Protein AF-A0A4Y2C9M2-F1 (afdb_monomer)

Sequence (82 aa):
MGRYISNKEGVWRILQFPIHKRHLTVIHLSVHLENVQRVYFTKENAAQHAHAVEETTLTSFLRLCTQDEFARTLLRFEVPKY

pLDDT: mean 77.69, std 13.13, range [51.75, 95.75]

Radius of gyration: 18.39 Å; Cα contacts (8 Å, |Δi|>4): 16; chains: 1; bounding box: 47×21×44 Å

Solvent-accessible surface area (backbone atoms only — not comparable to full-atom values): 5700 Å² total; per-residue (Å²): 137,86,81,91,69,54,71,70,58,51,51,37,73,74,67,64,62,83,87,61,102,60,84,66,90,71,72,81,75,87,83,73,60,90,82,75,78,77,81,86,79,47,93,84,47,40,65,56,54,72,71,61,67,73,85,41,76,65,56,51,48,55,51,44,39,74,77,31,75,69,54,63,77,50,54,86,86,50,55,87,80,113

Organism: Araneus ventricosus (NCBI:txid182803)

Secondary structure (DSSP, 8-state):
-PPP--HHHHHHHHH-----S---SS-------TTTS-----TTTHHHHHH-----HHHHHHHHHHH-TGGGGS-TTTGGG-

Foldseek 3Di:
DDDDDDPVVVCCVVVVDPPDPDPPPDDDPCPDDPPPDDDDDDPVCNVVCVVPPDDDLVNVLVVCVVVDVVSVVDDSVCVVVD

Structure (mmCIF, N/CA/C/O backbone):
data_AF-A0A4Y2C9M2-F1
#
_entry.id   AF-A0A4Y2C9M2-F1
#
loop_
_atom_site.group_PDB
_atom_site.id
_atom_site.type_symbol
_atom_site.label_atom_id
_atom_site.label_alt_id
_atom_site.label_comp_id
_atom_site.label_asym_id
_atom_site.label_entity_id
_atom_site.label_seq_id
_atom_site.pdbx_PDB_ins_code
_atom_site.Cartn_x
_atom_site.Cartn_y
_atom_site.Cartn_z
_atom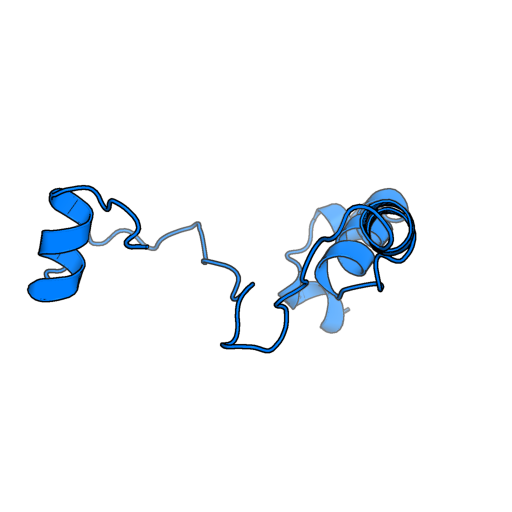_site.occupancy
_atom_site.B_iso_or_equiv
_atom_site.auth_seq_id
_atom_site.auth_comp_id
_atom_site.auth_asym_id
_atom_site.auth_atom_id
_atom_site.pdbx_PDB_model_num
ATOM 1 N N . MET A 1 1 ? -2.547 -0.602 -28.170 1.00 52.78 1 MET A N 1
ATOM 2 C CA . MET A 1 1 ? -2.701 -1.856 -27.396 1.00 52.78 1 MET A CA 1
ATOM 3 C C . MET A 1 1 ? -3.897 -1.734 -26.471 1.00 52.78 1 MET A C 1
ATOM 5 O O . MET A 1 1 ? -3.844 -0.954 -25.529 1.00 52.78 1 MET A O 1
ATOM 9 N N . GLY A 1 2 ? -4.992 -2.430 -26.783 1.00 73.25 2 GLY A N 1
ATOM 10 C CA . GLY A 1 2 ? -6.183 -2.468 -25.930 1.00 73.25 2 GLY A CA 1
ATOM 11 C C . GLY A 1 2 ? -6.016 -3.481 -24.797 1.00 73.25 2 GLY A C 1
ATOM 12 O O . GLY A 1 2 ? -5.408 -4.530 -24.997 1.00 73.25 2 GLY A O 1
ATOM 13 N N . ARG A 1 3 ? -6.536 -3.169 -23.605 1.00 75.44 3 ARG A N 1
ATOM 14 C CA . ARG A 1 3 ? -6.663 -4.138 -22.507 1.00 75.44 3 ARG A CA 1
ATOM 15 C C . ARG A 1 3 ? -7.974 -4.900 -22.688 1.00 75.44 3 ARG A C 1
ATOM 17 O O . ARG A 1 3 ? -9.012 -4.273 -22.880 1.00 75.44 3 ARG A O 1
ATOM 24 N N . TYR A 1 4 ? -7.927 -6.228 -22.621 1.00 82.06 4 TYR A N 1
ATOM 25 C CA . TYR A 1 4 ? -9.142 -7.035 -22.560 1.00 82.06 4 TYR A CA 1
ATOM 26 C C . TYR A 1 4 ? -9.844 -6.785 -21.222 1.00 82.06 4 TYR A C 1
ATOM 28 O O . TYR A 1 4 ? -9.226 -6.913 -20.165 1.00 82.06 4 TYR A O 1
ATOM 36 N N . ILE A 1 5 ? -11.125 -6.429 -21.278 1.00 82.50 5 ILE A N 1
ATOM 37 C CA . ILE A 1 5 ? -12.008 -6.350 -20.114 1.00 82.50 5 ILE A CA 1
ATOM 38 C C . ILE A 1 5 ? -13.086 -7.421 -20.245 1.00 82.50 5 ILE A C 1
ATOM 40 O O . ILE A 1 5 ? -13.515 -7.754 -21.350 1.00 82.50 5 ILE A O 1
ATOM 44 N N . SER A 1 6 ? -13.516 -7.985 -19.117 1.00 84.56 6 SER A N 1
ATOM 45 C CA . SER A 1 6 ? -14.561 -9.011 -19.125 1.00 84.56 6 SER A CA 1
ATOM 46 C C . SER A 1 6 ? -15.889 -8.443 -19.641 1.00 84.56 6 SER A C 1
ATOM 48 O O . SER A 1 6 ? -16.183 -7.264 -19.435 1.00 84.56 6 SER A O 1
ATOM 50 N N . ASN A 1 7 ? -16.731 -9.289 -20.248 1.00 80.69 7 ASN A N 1
ATOM 51 C CA . ASN A 1 7 ? -18.054 -8.878 -20.739 1.00 80.69 7 ASN A CA 1
ATOM 52 C C . ASN A 1 7 ? -18.881 -8.175 -19.639 1.00 80.69 7 ASN A C 1
ATOM 54 O O . ASN A 1 7 ? -19.488 -7.134 -19.867 1.00 80.69 7 ASN A O 1
ATOM 58 N N . LYS A 1 8 ? -18.816 -8.684 -18.402 1.00 78.81 8 LYS A N 1
ATOM 59 C CA . LYS A 1 8 ? -19.507 -8.089 -17.247 1.00 78.81 8 LYS A CA 1
ATOM 60 C C . LYS A 1 8 ? -19.022 -6.669 -16.935 1.00 78.81 8 LYS A C 1
ATOM 62 O O . LYS A 1 8 ? -19.840 -5.792 -16.679 1.00 78.81 8 LYS A O 1
ATOM 67 N N . GLU A 1 9 ? -17.712 -6.435 -16.974 1.00 78.94 9 GLU A N 1
ATOM 68 C CA . GLU A 1 9 ? -17.141 -5.107 -16.727 1.00 78.94 9 GLU A CA 1
ATOM 69 C C . GLU A 1 9 ? -17.428 -4.132 -17.878 1.00 78.94 9 GLU A C 1
ATOM 71 O O . GLU A 1 9 ? -17.737 -2.968 -17.630 1.00 78.94 9 GLU A O 1
ATOM 76 N N . GLY A 1 10 ? -17.392 -4.602 -19.129 1.00 87.19 10 GLY A N 1
ATOM 77 C CA . GLY A 1 10 ? -17.748 -3.789 -20.296 1.00 87.19 10 GLY A CA 1
ATOM 78 C C . GLY A 1 10 ? -19.199 -3.310 -20.249 1.00 87.19 10 GLY A C 1
ATOM 79 O O . GLY A 1 10 ? -19.461 -2.113 -20.358 1.00 87.19 10 GLY A O 1
ATOM 80 N N . VAL A 1 11 ? -20.136 -4.228 -19.998 1.00 82.81 11 VAL A N 1
ATOM 81 C CA . VAL A 1 11 ? -21.567 -3.917 -19.861 1.00 82.81 11 VAL A CA 1
ATOM 82 C C . VAL A 1 11 ? -21.817 -2.942 -18.709 1.00 82.81 11 VAL A C 1
ATOM 84 O O . VAL A 1 11 ? -22.599 -2.006 -18.861 1.00 82.81 11 VAL A O 1
ATOM 87 N N . TRP A 1 12 ? -21.119 -3.101 -17.580 1.00 77.50 12 TRP A N 1
ATOM 88 C CA . TRP A 1 12 ? -21.226 -2.167 -16.460 1.00 77.50 12 TRP A CA 1
ATOM 89 C C . TRP A 1 12 ? -20.772 -0.753 -16.818 1.00 77.50 12 TRP A C 1
ATOM 91 O O . TRP A 1 12 ? -21.477 0.208 -16.524 1.00 77.50 12 TRP A O 1
ATOM 101 N N . ARG A 1 13 ? -19.612 -0.617 -17.469 1.00 76.31 13 ARG A N 1
ATOM 102 C CA . ARG A 1 13 ? -19.072 0.693 -17.856 1.00 76.31 13 ARG A CA 1
ATOM 103 C C . ARG A 1 13 ? -19.983 1.423 -18.846 1.00 76.31 13 ARG A C 1
ATOM 105 O O . ARG A 1 13 ? -20.070 2.644 -18.773 1.00 76.31 13 ARG A O 1
ATOM 112 N N . ILE A 1 14 ? -20.651 0.689 -19.7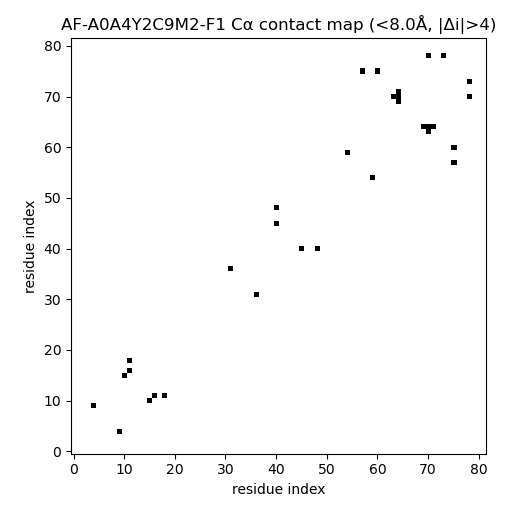42 1.00 83.75 14 ILE A N 1
ATOM 113 C CA . ILE A 1 14 ? -21.556 1.256 -20.756 1.00 83.75 14 ILE A CA 1
ATOM 114 C C . ILE A 1 14 ? -22.917 1.616 -20.156 1.00 83.75 14 ILE A C 1
ATOM 116 O O . ILE A 1 14 ? -23.427 2.702 -20.403 1.00 83.75 14 ILE A O 1
ATOM 120 N N . LEU A 1 15 ? -23.522 0.705 -19.393 1.00 82.50 15 LEU A N 1
ATOM 121 C CA . LEU A 1 15 ? -24.920 0.836 -18.971 1.00 82.50 15 LEU A CA 1
ATOM 122 C C . LEU A 1 15 ? -25.078 1.410 -17.558 1.00 82.50 15 LEU A C 1
ATOM 124 O O . LEU A 1 15 ? -26.183 1.779 -17.176 1.00 82.50 15 LEU A O 1
ATOM 128 N N . GLN A 1 16 ? -23.994 1.463 -16.777 1.00 75.31 16 GLN A N 1
ATOM 129 C CA . GLN A 1 16 ? -23.932 2.007 -15.413 1.00 75.31 16 GLN A CA 1
ATOM 130 C C . GLN A 1 16 ? -25.010 1.472 -14.457 1.00 75.31 16 GLN A C 1
ATOM 132 O O . GLN A 1 16 ? -25.358 2.117 -13.467 1.00 75.31 16 GLN A O 1
ATOM 137 N N . PHE A 1 17 ? -25.531 0.269 -14.712 1.00 72.62 17 PHE A N 1
ATOM 138 C CA . PHE A 1 17 ? -26.534 -0.325 -13.840 1.00 72.62 17 PHE A CA 1
ATOM 139 C C . PHE A 1 17 ? -25.957 -0.584 -12.439 1.00 72.62 17 PHE A C 1
ATOM 141 O O . PHE A 1 17 ? -24.816 -1.048 -12.313 1.00 72.62 17 PHE A O 1
ATOM 148 N N . PRO A 1 18 ? -26.734 -0.331 -11.372 1.00 65.00 18 PRO A N 1
ATOM 149 C CA . PRO A 1 18 ? -26.321 -0.643 -10.013 1.00 65.00 18 PRO A CA 1
ATOM 150 C C . PRO A 1 18 ? -26.261 -2.163 -9.858 1.00 65.00 18 PRO A C 1
ATOM 152 O O . PRO A 1 18 ? -27.286 -2.817 -9.688 1.00 65.00 18 PRO A O 1
ATOM 155 N N . ILE A 1 19 ? -25.061 -2.742 -9.952 1.00 64.00 19 ILE A N 1
ATOM 156 C CA . ILE A 1 19 ? -24.943 -4.203 -10.027 1.00 64.00 19 ILE A CA 1
ATOM 157 C C . ILE A 1 19 ? -25.344 -4.829 -8.692 1.00 64.00 19 ILE A C 1
ATOM 159 O O . ILE A 1 19 ? -26.054 -5.825 -8.690 1.00 64.00 19 ILE A O 1
ATOM 163 N N . HIS A 1 20 ? -25.012 -4.212 -7.554 1.00 60.00 20 HIS A N 1
ATOM 164 C CA . HIS A 1 20 ? -25.447 -4.665 -6.233 1.00 60.00 20 HIS A CA 1
ATOM 165 C C . HIS A 1 20 ? -25.467 -3.478 -5.257 1.00 60.00 20 HIS A C 1
ATOM 167 O O . HIS A 1 20 ? -24.553 -2.656 -5.290 1.00 60.00 20 HIS A O 1
ATOM 173 N N . LYS A 1 21 ? -26.429 -3.413 -4.322 1.00 51.75 21 LYS A N 1
ATOM 174 C CA . LYS A 1 21 ? -26.356 -2.539 -3.127 1.00 51.75 21 LYS A CA 1
ATOM 175 C C . LYS A 1 21 ? -25.311 -3.067 -2.130 1.00 51.75 21 LYS A C 1
ATOM 177 O O . LYS A 1 21 ? -25.615 -3.352 -0.977 1.00 51.75 21 LYS A O 1
ATOM 182 N N . ARG A 1 22 ? -24.084 -3.286 -2.593 1.00 55.69 22 ARG A N 1
ATOM 183 C CA . ARG A 1 22 ? -22.942 -3.605 -1.744 1.00 55.69 22 ARG A CA 1
ATOM 184 C C . ARG A 1 22 ? -22.108 -2.344 -1.644 1.00 55.69 22 ARG A C 1
ATOM 186 O O . ARG A 1 22 ? -21.585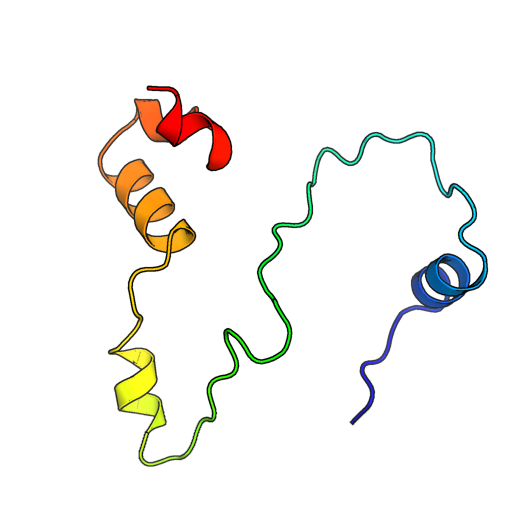 -1.875 -2.651 1.00 55.69 22 ARG A O 1
ATOM 193 N N . HIS A 1 23 ? -21.976 -1.811 -0.434 1.00 57.41 23 HIS A N 1
ATOM 194 C CA . HIS A 1 23 ? -20.855 -0.934 -0.140 1.00 57.41 23 HIS A CA 1
ATOM 195 C C . HIS A 1 23 ? -19.590 -1.744 -0.416 1.00 57.41 23 HIS A C 1
ATOM 197 O O . HIS A 1 23 ? -19.354 -2.768 0.224 1.00 57.41 23 HIS A O 1
ATOM 203 N N . LEU A 1 24 ? -18.830 -1.350 -1.437 1.00 52.31 24 LEU A N 1
ATOM 204 C CA . LEU A 1 24 ? -17.531 -1.947 -1.699 1.00 52.31 24 LEU A CA 1
ATOM 205 C C . LEU A 1 24 ? -16.655 -1.644 -0.478 1.00 52.31 24 LEU A C 1
ATOM 207 O O . LEU A 1 24 ? -16.207 -0.517 -0.305 1.00 52.31 24 LEU A O 1
ATOM 211 N N . THR A 1 25 ? -16.405 -2.645 0.369 1.00 57.91 25 THR A N 1
ATOM 212 C CA . THR A 1 25 ? -15.385 -2.564 1.434 1.00 57.91 25 THR A CA 1
ATOM 213 C C . THR A 1 25 ? -13.992 -2.317 0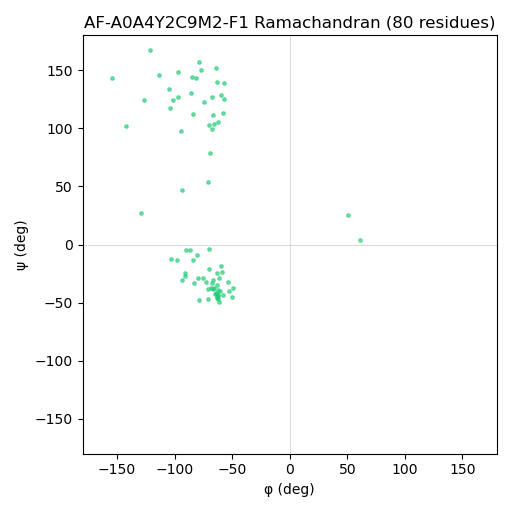.841 1.00 57.91 25 THR A C 1
ATOM 215 O O . THR A 1 25 ? -13.080 -1.866 1.524 1.00 57.91 25 THR A O 1
ATOM 218 N N . VAL A 1 26 ? -13.833 -2.588 -0.456 1.00 56.53 26 VAL A N 1
ATOM 219 C CA . VAL A 1 26 ? -12.627 -2.310 -1.224 1.00 56.53 26 VAL A CA 1
ATOM 220 C C . VAL A 1 26 ? -12.785 -0.960 -1.919 1.00 56.53 26 VAL A C 1
ATOM 222 O O . VAL A 1 26 ? -13.388 -0.857 -2.988 1.00 56.53 26 VAL A O 1
ATOM 225 N N . ILE A 1 27 ? -12.230 0.085 -1.308 1.00 62.91 27 ILE A N 1
ATOM 226 C CA . ILE A 1 27 ? -12.021 1.367 -1.981 1.00 62.91 27 ILE A CA 1
ATOM 227 C C . ILE A 1 27 ? -10.845 1.179 -2.937 1.00 62.91 27 ILE A C 1
ATOM 229 O O . ILE A 1 27 ? -9.747 0.806 -2.523 1.00 62.91 27 ILE A O 1
ATOM 233 N N . HIS A 1 28 ? -11.068 1.434 -4.225 1.00 62.84 28 HIS A N 1
ATOM 234 C CA . HIS A 1 28 ? -9.989 1.439 -5.201 1.00 62.84 28 HIS A CA 1
ATOM 235 C C . HIS A 1 28 ? -9.059 2.613 -4.881 1.00 62.84 28 HIS A C 1
ATOM 237 O O . HIS A 1 28 ? -9.447 3.773 -5.020 1.00 62.84 28 HIS A O 1
ATOM 243 N N . LEU A 1 29 ? -7.839 2.327 -4.423 1.00 59.53 29 LEU A N 1
ATOM 244 C CA . LEU A 1 29 ? -6.829 3.364 -4.241 1.00 59.53 29 LEU A CA 1
ATOM 245 C C . LEU A 1 29 ? -6.574 4.018 -5.608 1.00 59.53 29 LEU A C 1
ATOM 247 O O . LEU A 1 29 ? -6.339 3.326 -6.601 1.00 59.53 29 LEU A O 1
ATOM 251 N N . SER A 1 30 ? -6.635 5.345 -5.680 1.00 57.44 30 SER A N 1
ATOM 252 C CA . SER A 1 30 ? -6.267 6.105 -6.878 1.00 57.44 30 SER A CA 1
ATOM 253 C C . SER A 1 30 ? -4.753 6.017 -7.083 1.00 57.44 30 SER A C 1
ATOM 255 O O . SER A 1 30 ? -4.017 6.916 -6.696 1.00 57.44 30 SER A O 1
ATOM 257 N N . VAL A 1 31 ? -4.271 4.900 -7.631 1.00 58.12 31 VAL A N 1
ATOM 258 C CA . VAL A 1 31 ? -2.836 4.673 -7.887 1.00 58.12 31 VAL A CA 1
ATOM 259 C C . VAL A 1 31 ? -2.388 5.229 -9.238 1.00 58.12 31 VAL A C 1
ATOM 261 O O . VAL A 1 31 ? -1.214 5.157 -9.575 1.00 58.12 31 VAL A O 1
ATOM 264 N N . HIS A 1 32 ? -3.306 5.745 -10.058 1.00 57.84 32 HIS A N 1
ATOM 265 C CA . HIS A 1 32 ? -2.953 6.222 -11.389 1.00 57.84 32 HIS A CA 1
ATOM 266 C C . HIS A 1 32 ? -3.730 7.480 -11.757 1.00 57.84 32 HIS A C 1
ATOM 268 O O . HIS A 1 32 ? -4.900 7.423 -12.130 1.00 57.84 32 HIS A O 1
ATOM 274 N N . LEU A 1 33 ? -3.050 8.618 -11.652 1.00 61.25 33 LEU A N 1
ATOM 275 C CA . LEU A 1 33 ? -3.394 9.814 -12.408 1.00 61.25 33 LEU A CA 1
ATOM 276 C C . LEU A 1 33 ? -2.732 9.707 -13.786 1.00 61.25 33 LEU A C 1
ATOM 278 O O . LEU A 1 33 ? -1.631 9.161 -13.917 1.00 61.25 33 LEU A O 1
ATOM 282 N N . GLU A 1 34 ? -3.412 10.197 -14.819 1.00 56.81 34 GLU A N 1
ATOM 283 C CA . GLU A 1 34 ? -2.918 10.135 -16.193 1.00 56.81 34 GLU A CA 1
ATOM 284 C C . GLU A 1 34 ? -1.546 10.826 -16.300 1.00 56.81 34 GLU A C 1
ATOM 286 O O . GLU A 1 34 ? -1.381 11.964 -15.875 1.00 56.81 34 GLU A O 1
ATOM 291 N N . ASN A 1 35 ? -0.543 10.108 -16.817 1.00 59.06 35 ASN A N 1
ATOM 292 C CA . ASN A 1 35 ? 0.852 10.550 -16.978 1.00 59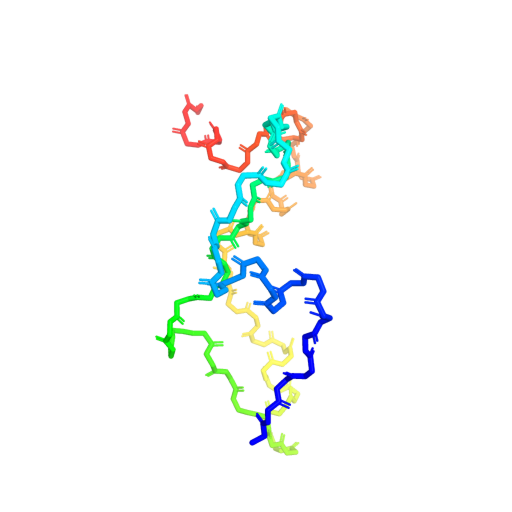.06 35 ASN A CA 1
ATOM 293 C C . ASN A 1 35 ? 1.640 10.940 -15.709 1.00 59.06 35 ASN A C 1
ATOM 295 O O . ASN A 1 35 ? 2.803 11.306 -15.838 1.00 59.06 35 ASN A O 1
ATOM 299 N N . VAL A 1 36 ? 1.094 10.802 -14.498 1.00 61.47 36 VAL A N 1
ATOM 300 C CA . VAL A 1 36 ? 1.813 11.201 -13.267 1.00 61.47 36 VAL A CA 1
ATOM 301 C C . VAL A 1 36 ? 2.842 10.156 -12.812 1.00 61.47 36 VAL A C 1
ATOM 303 O O . VAL A 1 36 ? 3.854 10.506 -12.221 1.00 61.47 36 VAL A O 1
ATOM 306 N N . GLN A 1 37 ? 2.616 8.870 -13.104 1.00 64.19 37 GLN A N 1
ATOM 307 C CA . GLN A 1 37 ? 3.449 7.756 -12.613 1.00 64.19 37 GLN A CA 1
ATOM 308 C C . GLN A 1 37 ? 3.911 6.796 -13.724 1.00 64.19 37 GLN A C 1
ATOM 310 O O . GLN A 1 37 ? 4.121 5.603 -13.500 1.00 64.19 37 GLN A O 1
ATOM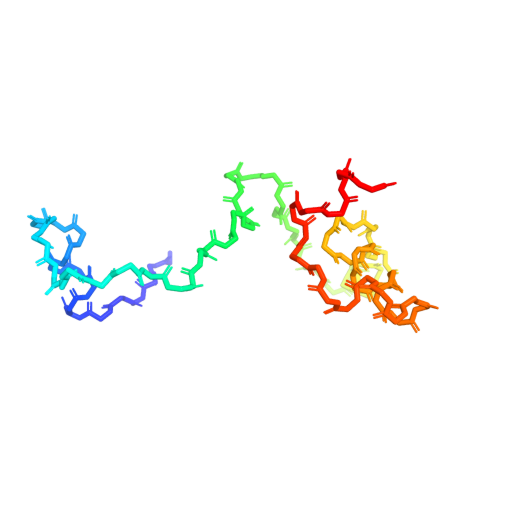 315 N N . ARG A 1 38 ? 4.036 7.285 -14.964 1.00 70.12 38 ARG A N 1
ATOM 316 C CA . ARG A 1 38 ? 4.484 6.457 -16.093 1.00 70.12 38 ARG A CA 1
ATOM 317 C C . ARG A 1 38 ? 6.015 6.404 -16.134 1.00 70.12 38 ARG A C 1
ATOM 319 O O . ARG A 1 38 ? 6.654 7.399 -16.450 1.00 70.12 38 ARG A O 1
ATOM 326 N N . VAL A 1 39 ? 6.582 5.227 -15.872 1.00 71.62 39 VAL A N 1
ATOM 327 C CA . VAL A 1 39 ? 8.024 4.950 -15.990 1.00 71.62 39 VAL A CA 1
ATOM 328 C C . VAL A 1 39 ? 8.276 4.116 -17.247 1.00 71.62 39 VAL A C 1
ATOM 330 O O . VAL A 1 39 ? 7.560 3.146 -17.501 1.00 71.62 39 VAL A O 1
ATOM 333 N N . TYR A 1 40 ? 9.278 4.495 -18.043 1.00 81.81 40 TYR A N 1
ATOM 334 C CA . TYR A 1 40 ? 9.695 3.754 -19.235 1.00 81.81 40 TYR A CA 1
ATOM 335 C C . TYR A 1 40 ? 10.948 2.937 -18.932 1.00 81.81 40 TYR A C 1
ATOM 337 O O . TYR A 1 40 ? 11.968 3.492 -18.530 1.00 81.81 40 TYR A O 1
ATOM 345 N N . PHE A 1 41 ? 10.875 1.630 -19.168 1.00 82.06 41 PHE A N 1
ATOM 346 C CA . PHE A 1 41 ? 11.991 0.717 -18.945 1.00 82.06 41 PHE A CA 1
ATOM 347 C C . PHE A 1 41 ? 12.755 0.455 -20.248 1.00 82.06 41 PHE A C 1
ATOM 349 O O . PHE A 1 41 ? 12.174 0.032 -21.248 1.00 82.06 41 PHE A O 1
ATOM 356 N N . THR A 1 42 ? 14.065 0.663 -20.206 1.00 88.81 42 THR A N 1
ATOM 357 C CA . THR A 1 42 ? 15.062 0.238 -21.192 1.00 88.81 42 THR A CA 1
ATOM 358 C C . THR A 1 42 ? 16.090 -0.664 -20.503 1.00 88.81 42 THR A C 1
ATOM 360 O O . THR A 1 42 ? 16.129 -0.753 -19.273 1.00 88.81 42 THR A O 1
ATOM 363 N N . LYS A 1 43 ? 16.934 -1.366 -21.271 1.00 89.19 43 LYS A N 1
ATOM 364 C CA . LYS A 1 43 ? 17.953 -2.258 -20.684 1.00 89.19 43 LYS A CA 1
ATOM 365 C C . LYS A 1 43 ? 18.954 -1.496 -19.813 1.00 89.19 43 LYS A C 1
ATOM 367 O O . LYS A 1 43 ? 19.476 -2.053 -18.855 1.00 89.19 43 LYS A O 1
ATOM 372 N N . GLU A 1 44 ? 19.187 -0.232 -20.134 1.00 89.75 44 GLU A N 1
ATOM 373 C CA . GLU A 1 44 ? 20.172 0.634 -19.497 1.00 89.75 44 GLU A CA 1
ATOM 374 C C . GLU A 1 44 ? 19.628 1.264 -18.208 1.00 89.75 44 GLU A C 1
ATOM 376 O O . GLU A 1 44 ? 20.383 1.457 -17.259 1.00 89.75 44 GLU A O 1
ATOM 381 N N . ASN A 1 45 ? 18.321 1.553 -18.141 1.00 83.62 45 ASN A N 1
ATOM 382 C CA . ASN A 1 45 ? 17.715 2.262 -17.009 1.00 83.62 45 ASN A CA 1
ATOM 383 C C . ASN A 1 45 ? 16.936 1.352 -16.037 1.00 83.62 45 ASN A C 1
ATOM 385 O O . ASN A 1 45 ? 16.607 1.785 -14.934 1.00 83.62 45 ASN A O 1
ATOM 389 N N . ALA A 1 46 ? 16.649 0.095 -16.405 1.00 83.06 46 ALA A N 1
ATOM 390 C CA . ALA A 1 46 ? 15.791 -0.779 -15.604 1.00 83.06 46 ALA A CA 1
ATOM 391 C C . ALA A 1 46 ? 16.375 -1.086 -14.220 1.00 83.06 46 ALA A C 1
ATOM 393 O O . ALA A 1 46 ? 15.651 -1.022 -13.228 1.00 83.06 46 ALA A O 1
ATOM 394 N N . ALA A 1 47 ? 17.681 -1.364 -14.142 1.00 83.50 47 ALA A N 1
ATOM 395 C CA . ALA A 1 47 ? 18.360 -1.588 -12.867 1.00 83.50 47 ALA A CA 1
ATOM 396 C C . ALA A 1 47 ? 18.314 -0.326 -11.993 1.00 83.50 47 ALA A C 1
ATOM 398 O O . ALA A 1 47 ? 17.960 -0.388 -10.819 1.00 83.50 47 ALA A O 1
ATOM 399 N N . GLN A 1 48 ? 18.586 0.838 -12.584 1.00 81.00 48 GLN A N 1
ATOM 400 C CA . GLN A 1 48 ? 18.541 2.109 -11.869 1.00 81.00 48 GLN A CA 1
ATOM 401 C C . GLN A 1 48 ? 17.131 2.415 -11.344 1.00 81.00 48 GLN A C 1
ATOM 403 O O . GLN A 1 48 ? 16.995 2.766 -10.179 1.00 81.00 48 GLN A O 1
ATOM 408 N N . HIS A 1 49 ? 16.078 2.211 -12.142 1.00 77.62 49 HIS A N 1
ATOM 409 C CA . HIS A 1 49 ? 14.690 2.398 -11.700 1.00 77.62 49 HIS A CA 1
ATOM 410 C C . HIS A 1 49 ? 14.243 1.383 -10.643 1.00 77.62 49 HIS A C 1
ATOM 412 O O . HIS A 1 49 ? 13.456 1.734 -9.769 1.00 77.62 49 HIS A O 1
ATOM 418 N N . ALA A 1 50 ? 14.745 0.146 -10.688 1.00 73.94 50 ALA A N 1
ATOM 419 C CA . ALA A 1 50 ? 14.464 -0.850 -9.656 1.00 73.94 50 ALA A CA 1
ATOM 420 C C . ALA A 1 50 ? 15.074 -0.469 -8.296 1.00 73.94 50 ALA A C 1
ATOM 422 O O . ALA A 1 50 ? 14.510 -0.801 -7.256 1.00 73.94 50 ALA A O 1
ATOM 423 N N . HIS A 1 51 ? 16.206 0.241 -8.300 1.00 73.62 51 HIS A N 1
ATOM 424 C CA . HIS A 1 51 ? 16.873 0.712 -7.085 1.00 73.62 51 HIS A CA 1
ATOM 425 C C . HIS A 1 51 ? 16.423 2.112 -6.639 1.00 73.62 51 HIS A C 1
ATOM 427 O O . HIS A 1 51 ? 16.460 2.410 -5.449 1.00 73.62 51 HIS A O 1
ATOM 433 N N . ALA A 1 52 ? 15.970 2.959 -7.565 1.00 67.06 52 ALA A N 1
ATOM 434 C CA . ALA A 1 52 ? 15.533 4.332 -7.316 1.00 67.06 52 ALA A CA 1
ATOM 435 C C . ALA A 1 52 ? 14.016 4.430 -7.089 1.00 67.06 52 ALA A C 1
ATOM 437 O O . ALA A 1 52 ? 13.343 5.273 -7.685 1.00 67.06 52 ALA A O 1
ATOM 438 N N . VAL A 1 53 ? 13.452 3.551 -6.255 1.00 67.88 53 VAL A N 1
ATOM 439 C CA . VAL A 1 53 ? 12.041 3.672 -5.870 1.00 67.88 53 VAL A CA 1
ATOM 440 C C . VAL A 1 53 ? 11.910 4.890 -4.961 1.00 67.88 53 VAL A C 1
ATOM 442 O O . VAL A 1 53 ? 12.279 4.838 -3.789 1.00 67.88 53 VAL A O 1
ATOM 445 N N . GLU A 1 54 ? 11.406 5.997 -5.506 1.00 70.06 54 GLU A N 1
ATOM 446 C CA . GLU A 1 54 ? 11.026 7.152 -4.697 1.00 70.06 54 GLU A CA 1
ATOM 447 C C . GLU A 1 54 ? 9.994 6.732 -3.649 1.00 70.06 54 GLU A C 1
ATOM 449 O O . GLU A 1 54 ? 9.068 5.957 -3.919 1.00 70.06 54 GLU A O 1
ATOM 454 N N . GLU A 1 55 ? 10.153 7.249 -2.433 1.00 75.31 55 GLU A N 1
ATOM 455 C CA . GLU A 1 55 ? 9.205 6.989 -1.363 1.00 75.31 55 GLU A CA 1
ATOM 456 C C . GLU A 1 55 ? 7.850 7.615 -1.697 1.00 75.31 55 GLU A C 1
ATOM 458 O O . GLU A 1 55 ? 7.625 8.818 -1.591 1.00 75.31 55 GLU A O 1
ATOM 463 N N . THR A 1 56 ? 6.914 6.765 -2.097 1.00 81.19 56 THR A N 1
ATOM 464 C CA . THR A 1 56 ? 5.506 7.129 -2.219 1.00 81.19 56 THR A CA 1
ATOM 465 C C . THR A 1 56 ? 4.838 7.131 -0.846 1.00 81.19 56 THR A C 1
ATOM 467 O O . THR A 1 56 ? 5.225 6.383 0.053 1.00 81.19 56 THR A O 1
ATOM 470 N N . THR A 1 57 ? 3.734 7.869 -0.701 1.00 83.31 57 THR A N 1
ATOM 471 C CA . THR A 1 57 ? 2.916 7.850 0.526 1.00 83.31 57 THR A CA 1
ATOM 472 C C . THR A 1 57 ? 2.486 6.434 0.930 1.00 83.31 57 THR A C 1
ATOM 474 O O . THR A 1 57 ? 2.340 6.147 2.114 1.00 83.31 57 THR A O 1
ATOM 477 N N . LEU A 1 58 ? 2.271 5.534 -0.040 1.00 84.62 58 LEU A N 1
ATOM 478 C CA . LEU A 1 58 ? 1.925 4.141 0.241 1.00 84.62 58 LEU A CA 1
ATOM 479 C C . LEU A 1 58 ? 3.120 3.372 0.813 1.00 84.62 58 LEU A C 1
ATOM 481 O O . LEU A 1 58 ? 2.971 2.690 1.819 1.00 84.62 58 LEU A O 1
ATOM 485 N N . THR A 1 59 ? 4.300 3.491 0.208 1.00 86.75 59 THR A N 1
ATOM 486 C CA . THR A 1 59 ? 5.517 2.829 0.706 1.00 86.75 59 THR A CA 1
ATOM 487 C C . THR A 1 59 ? 5.950 3.370 2.067 1.00 86.75 59 THR A C 1
ATOM 489 O O . THR A 1 59 ? 6.335 2.579 2.925 1.00 86.75 59 THR A O 1
ATOM 492 N N . SER A 1 60 ? 5.804 4.675 2.319 1.00 88.44 60 SER A N 1
ATOM 493 C CA . SER A 1 60 ? 6.066 5.256 3.641 1.00 88.44 60 SER A CA 1
ATOM 494 C C . SER A 1 60 ? 5.058 4.758 4.685 1.00 88.44 60 SER A C 1
ATOM 496 O O . SER A 1 60 ? 5.460 4.444 5.800 1.00 88.44 60 SER A O 1
ATOM 498 N N . PHE A 1 61 ? 3.777 4.590 4.323 1.00 90.06 61 PHE A N 1
ATOM 499 C CA . PHE A 1 61 ? 2.778 3.959 5.197 1.00 90.06 61 PHE A CA 1
ATOM 500 C C . PHE A 1 61 ? 3.122 2.497 5.511 1.00 90.06 61 PHE A C 1
ATOM 502 O O . PHE A 1 61 ? 3.100 2.099 6.670 1.00 90.06 61 PHE A O 1
ATOM 509 N N . LEU A 1 62 ? 3.509 1.702 4.507 1.00 90.94 62 LEU A N 1
ATOM 510 C CA . LEU A 1 62 ? 3.915 0.310 4.729 1.00 90.94 62 LEU A CA 1
ATOM 511 C C . LEU A 1 62 ? 5.149 0.213 5.632 1.00 90.94 62 LEU A C 1
ATOM 513 O O . LEU A 1 62 ? 5.191 -0.654 6.501 1.00 90.94 62 LEU A O 1
ATOM 517 N N . ARG A 1 63 ? 6.127 1.114 5.470 1.00 92.94 63 ARG A N 1
ATOM 518 C CA . ARG A 1 63 ? 7.281 1.199 6.375 1.00 92.94 63 ARG A CA 1
ATOM 519 C C . ARG A 1 63 ? 6.860 1.585 7.792 1.00 92.94 63 AR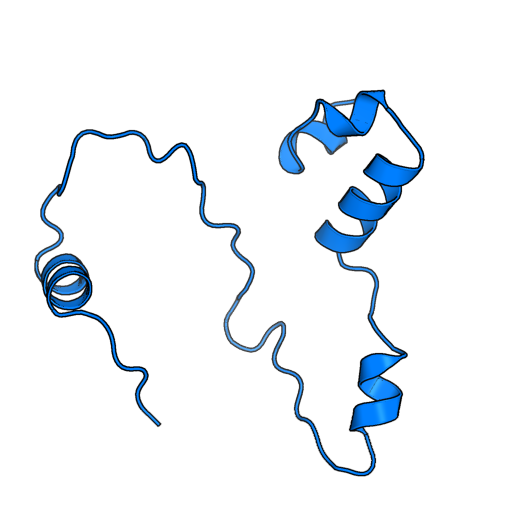G A C 1
ATOM 521 O O . ARG A 1 63 ? 7.350 0.990 8.741 1.00 92.94 63 ARG A O 1
ATOM 528 N N . LEU A 1 64 ? 5.938 2.531 7.952 1.00 93.88 64 LEU A N 1
ATOM 529 C CA . LEU A 1 64 ? 5.409 2.883 9.269 1.00 93.88 64 LEU A CA 1
ATOM 530 C C . LEU A 1 64 ? 4.778 1.657 9.950 1.00 93.88 64 LEU A C 1
ATOM 532 O O . LEU A 1 64 ? 5.078 1.380 11.104 1.00 93.88 64 LEU A O 1
ATOM 536 N N . CYS A 1 65 ? 4.009 0.850 9.216 1.00 94.69 65 CYS A N 1
ATOM 537 C CA . CYS A 1 65 ? 3.445 -0.394 9.742 1.00 94.69 65 CYS A CA 1
ATOM 538 C C . CYS A 1 65 ? 4.505 -1.437 10.140 1.00 94.69 65 CYS A C 1
ATOM 540 O O . CYS A 1 65 ? 4.215 -2.304 10.963 1.00 94.69 65 CYS A O 1
ATOM 542 N N . THR A 1 66 ? 5.723 -1.429 9.582 1.00 95.25 66 THR A N 1
ATOM 543 C CA . THR A 1 66 ? 6.771 -2.353 10.057 1.00 95.25 66 THR A CA 1
ATOM 544 C C . THR A 1 66 ? 7.366 -1.907 11.388 1.00 95.25 66 THR A C 1
ATOM 546 O O . THR A 1 66 ? 7.773 -2.762 12.170 1.00 95.25 66 THR A O 1
ATOM 549 N N . GLN A 1 67 ? 7.368 -0.601 11.656 1.00 95.75 67 GLN A N 1
ATOM 550 C CA . GLN A 1 67 ? 7.991 0.018 12.827 1.00 95.75 67 GLN A CA 1
ATOM 551 C C . GLN A 1 67 ? 7.021 0.220 13.998 1.00 95.75 67 GLN A C 1
ATOM 553 O O . GLN A 1 67 ? 7.451 0.167 15.146 1.00 95.75 67 GLN A O 1
ATOM 558 N N . ASP A 1 68 ? 5.735 0.427 13.714 1.00 95.31 68 ASP A N 1
ATOM 559 C CA . ASP A 1 68 ? 4.704 0.751 14.697 1.00 95.31 68 ASP A CA 1
ATOM 560 C C . ASP A 1 68 ? 3.512 -0.217 14.591 1.00 95.31 68 ASP A C 1
ATOM 562 O O . ASP A 1 68 ? 2.900 -0.393 13.533 1.00 95.31 68 ASP A O 1
ATOM 566 N N . GLU A 1 69 ? 3.184 -0.861 15.711 1.00 95.56 69 GLU A N 1
ATOM 567 C CA . GLU A 1 69 ? 2.063 -1.791 15.825 1.00 95.56 69 GLU A CA 1
ATOM 568 C C . GLU A 1 69 ? 0.707 -1.070 15.819 1.00 95.56 69 GLU A C 1
ATOM 570 O O . GLU A 1 69 ? -0.251 -1.588 15.242 1.00 95.56 69 GLU A O 1
ATOM 575 N N . PHE A 1 70 ? 0.628 0.152 16.357 1.00 95.12 70 PHE A N 1
ATOM 576 C CA . PHE A 1 70 ? -0.583 0.971 16.307 1.00 95.12 70 PHE A CA 1
ATOM 577 C C . PHE A 1 70 ? -0.926 1.348 14.865 1.00 95.12 70 PHE A C 1
ATOM 579 O O . PHE A 1 70 ? -2.073 1.193 14.439 1.00 95.12 70 PHE A O 1
ATOM 586 N N . ALA A 1 71 ? 0.076 1.724 14.067 1.00 93.44 71 ALA A N 1
ATOM 587 C CA . ALA A 1 71 ? -0.108 2.060 12.657 1.00 93.44 71 ALA A CA 1
ATOM 588 C C . ALA A 1 71 ? -0.702 0.911 11.818 1.00 93.44 71 ALA A C 1
ATOM 590 O O . ALA A 1 71 ? -1.339 1.171 10.799 1.00 93.44 71 ALA A O 1
ATOM 591 N N . ARG A 1 72 ? -0.550 -0.358 12.235 1.00 94.31 72 ARG A N 1
ATOM 592 C CA . ARG A 1 72 ? -1.174 -1.522 11.565 1.00 94.31 72 ARG A CA 1
ATOM 593 C C . ARG A 1 72 ? -2.690 -1.574 11.737 1.00 94.31 72 ARG A C 1
ATOM 595 O O . ARG A 1 72 ? -3.363 -2.242 10.957 1.00 94.31 72 ARG A O 1
ATOM 602 N N . THR A 1 73 ? -3.218 -0.904 12.758 1.00 95.44 73 THR A N 1
ATOM 603 C CA . THR A 1 73 ? -4.660 -0.853 13.038 1.00 95.44 73 THR A CA 1
ATOM 604 C C . THR A 1 73 ? -5.384 0.222 12.228 1.00 95.44 73 THR A C 1
ATOM 606 O O . THR A 1 73 ? -6.609 0.195 12.143 1.00 95.44 73 THR A O 1
ATOM 609 N N . LEU A 1 74 ? -4.635 1.140 11.609 1.00 92.19 74 LEU A N 1
ATOM 610 C CA . LEU A 1 74 ? -5.168 2.291 10.893 1.00 92.19 74 LEU A CA 1
ATOM 611 C C . LEU A 1 74 ? -5.259 2.037 9.389 1.00 92.19 74 LEU A C 1
ATOM 613 O O . LEU A 1 74 ? -4.409 1.383 8.782 1.00 92.19 74 LEU A O 1
ATOM 617 N N . LEU 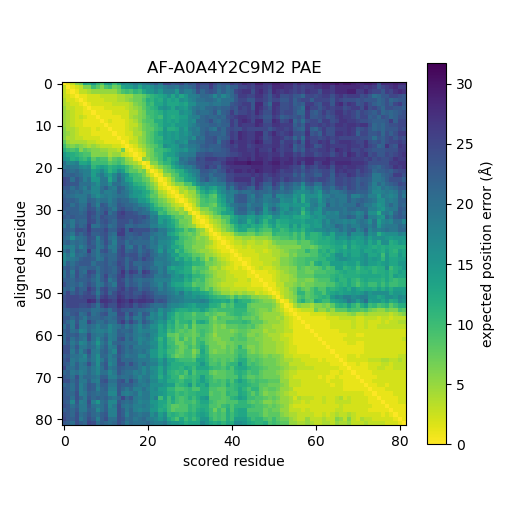A 1 75 ? -6.251 2.650 8.745 1.00 90.25 75 LEU A N 1
ATOM 618 C CA . LEU A 1 75 ? -6.244 2.822 7.297 1.00 90.25 75 LEU A CA 1
ATOM 619 C C . LEU A 1 75 ? -5.288 3.963 6.923 1.00 90.25 75 LEU A C 1
ATOM 621 O O . LEU A 1 75 ? -5.148 4.946 7.647 1.00 90.25 75 LEU A O 1
ATOM 625 N N . ARG A 1 76 ? -4.673 3.900 5.734 1.00 86.88 76 ARG A N 1
ATOM 626 C CA . ARG A 1 76 ? -3.703 4.916 5.263 1.00 86.88 76 ARG A CA 1
ATOM 627 C C . ARG A 1 76 ? -4.199 6.365 5.410 1.00 86.88 76 ARG A C 1
ATOM 629 O O . ARG A 1 76 ? -3.408 7.257 5.685 1.00 86.88 76 ARG A O 1
ATOM 636 N N . PHE A 1 77 ? -5.491 6.614 5.185 1.00 87.06 77 PHE A N 1
ATOM 637 C CA . PHE A 1 77 ? -6.084 7.957 5.271 1.00 87.06 77 PHE A CA 1
ATOM 638 C C . PHE A 1 77 ? -6.411 8.405 6.705 1.00 87.06 77 PHE A C 1
ATOM 640 O O . PHE A 1 77 ? -6.797 9.553 6.915 1.00 87.06 77 PHE A O 1
ATOM 647 N N . GLU A 1 78 ? -6.304 7.509 7.682 1.00 91.25 78 GLU A N 1
ATOM 648 C CA . GLU A 1 78 ? -6.512 7.793 9.103 1.00 91.25 78 GLU A CA 1
ATOM 649 C C . GLU A 1 78 ? -5.213 8.195 9.789 1.00 91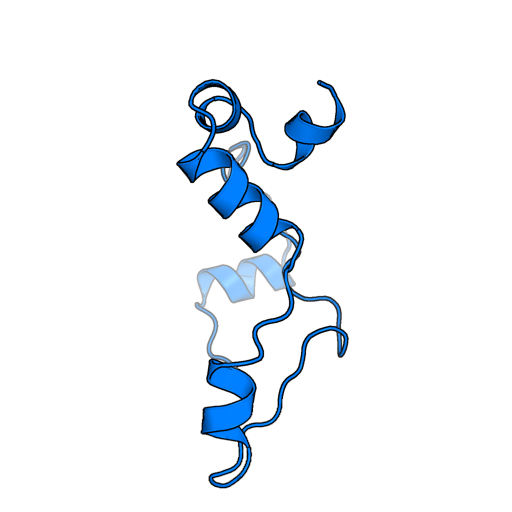.25 78 GLU A C 1
ATOM 651 O O . GLU A 1 78 ? -5.267 8.942 10.755 1.00 91.25 78 GLU A O 1
ATOM 656 N N . VAL A 1 79 ? -4.063 7.787 9.246 1.00 90.00 79 VAL A N 1
ATOM 657 C CA . VAL A 1 79 ? -2.731 8.120 9.776 1.00 90.00 79 VAL A CA 1
ATOM 658 C C . VAL A 1 79 ? -2.540 9.617 10.041 1.00 90.00 79 VAL A C 1
ATOM 660 O O . VAL A 1 79 ? -2.092 9.938 11.130 1.00 90.00 79 VAL A O 1
ATOM 663 N N . PRO A 1 80 ? -2.925 10.559 9.153 1.00 88.88 80 PRO A N 1
ATOM 664 C CA . PRO A 1 80 ? -2.737 11.990 9.420 1.00 88.88 80 PRO A CA 1
ATOM 665 C C . PRO A 1 80 ? -3.635 12.567 10.527 1.00 88.88 80 PRO A C 1
ATOM 667 O O . PRO A 1 80 ? -3.564 13.763 10.794 1.00 88.88 80 PRO A O 1
ATOM 670 N N . LYS A 1 81 ? -4.551 11.772 11.095 1.00 91.56 81 LYS A N 1
ATOM 671 C CA . LYS A 1 81 ? -5.463 12.199 12.167 1.00 91.56 81 LYS A CA 1
ATOM 672 C C . LYS A 1 81 ? -4.883 11.968 13.569 1.00 91.56 81 LYS A C 1
ATOM 674 O O . LYS A 1 81 ? -5.540 12.355 14.534 1.00 91.56 81 LYS A O 1
ATOM 679 N N . TYR A 1 82 ? -3.714 11.337 13.665 1.00 86.00 82 TYR A N 1
ATOM 680 C CA . TYR A 1 82 ? -2.985 11.014 14.893 1.00 86.00 82 TYR A CA 1
ATOM 681 C C . TYR A 1 82 ? -1.593 11.645 14.837 1.00 86.00 82 TYR A C 1
ATOM 683 O O . TYR A 1 82 ? -1.105 12.042 15.916 1.00 86.00 82 TYR A O 1
#

Mean predicted aligned error: 14.16 Å

=== Feature glossary ===
The record interleaves many kinds of information about one protein. Here is each kind framed as the question it answers.

Q: What are the backbone torsion angles?
A: φ (phi) and ψ (psi) are the two rotatable backbone dihedrals per residue: φ is the C(i-1)–N–Cα–C torsion, ψ is the N–Cα–C–N(i+1) torsion, both in degrees on (−180°, 180°]. α-helical residues cluster near (−60°, −45°); β-strand residues near (−120°, +130°). A Ramachandran plot is simply a scatter of (φ, ψ) for every residue.

Q: What is the amino-acid chain?
A: This is the polypeptide sequence — one letter per residue, N-terminus first. Length ranges from a few dozen residues for small domains to over a thousand for large multi-domain proteins.

Q: How mobile is each atom in the crystal?
A: For experimental (PDB) structures, the B-factor (temperature factor) quantifies the positional spread of each atom in the crystal — a combination of thermal vibration and static disorder — in units of Å². High B-factors mark flexible loops or poorly resolved regions; low B-factors mark the rigid, well-ordered core.

Q: Are the domains correctly placed relative to each other?
A: Predicted Aligned Error (PAE) is an AlphaFold confidence matrix: entry (i, j) is the expected error in the position of residue j, in ångströms, when the prediction is superimposed on the true structure at residue i. Low PAE within a block of residues means that block is internally rigid and well-predicted; high PAE between two blocks means their relative placement is uncertain even if each block individually is confident.

Q: How confident is the AlphaFold model at each residue?
A: pLDDT is the predicted lDDT-Cα score: AlphaFold's confidence that the local environment of each residue (all inter-atomic distances within 15 Å) is correctly placed. It is a per-residue number between 0 and 100, with higher meaning more reliable.

Q: What family and function is it annotated with?
A: Functional annotations link the protein to curated databases. InterPro entries identify conserved domains and families by matching the sequence against member-database signatures (Pfam, PROSITE, CDD, …). Gene Ontology (GO) terms describe molecular function, biological process, and cellular component in a controlled vocabulary. CATH places the structure in a hierarchical fold classification (Class/Architecture/Topology/Homologous-superfamily). The organism is the source species.

Q: How big and how compact is the whole molecule?
A: Three whole-structure scalars: the radius of gyration (RMS distance of Cα from centroid, in Å), the count of Cα–Cα contacts (pairs closer than 8 Å and separated by more than four residues in sequence — i.e. tertiary, not local, contacts), and the bounding-box dimensions. Together they distinguish compact globular folds from extended fibres or disordered chains.

Q: What known structures does this most resemble?
A: The Foldseek neighbor list gives the closest experimentally determined structures in the PDB, ranked by structural alignment. TM-score near 1 means near-identical fold; near 0.3 means only rough topology match. This is how one finds what a novel AlphaFold prediction most resembles in the solved-structure universe.

Q: Which residues are buried vs exposed?
A: SASA measures how much of the protein is reachable by solvent. It is computed by rolling a water-sized probe over the atomic surface and summing the exposed area (Å²). Per-residue SASA distinguishes core (buried, low SASA) from surface (exposed, high SASA) residues; total SASA is a whole-molecule size measure.

Q: Which residues are in helices, strands, or loops?
A: Eight-state secondary structure (DSSP): H is the canonical α-helix, G the tighter 3₁₀-helix, I the wider π-helix; E/B are β-structure, T and S are turns and bends, and '-' is everything else. DSSP derives these from the pattern of main-chain N–H···O=C hydrogen bonds, not from the sequence.

Q: Where is each backbone atom in 3D?
A: Structure coordinates are given as an mmCIF _atom_site loop: one row per atom with element, residue name, chain id, sequence number, and x/y/z position in Å. Only the four main-chain atoms per residue are included here; side chains are omitted to keep the record compact.

Q: What if only a Cα trace is available?
A: Three-state secondary structure (P-SEA) collapses the eight DSSP classes into helix (a), strand (b), and coil (c). P-SEA assigns these from Cα geometry alone — distances and angles — without requiring backbone oxygens, so it works on any Cα trace.

Q: What do the rendered images show?
A: The six renders are orthographic views along the three Cartesian axes in both directions. Representation (cartoon, sticks, or surface) and color scheme (sequence-rainbow or by-chain) vary across proteins so the training set covers all the common visualization conventions.

Q: What does the local fold look like, residue by residue?
A: Foldseek's 3Di representation compresses backbone geometry into a per-residue letter drawn from a learned twenty-state alphabet. It captures the tertiary interaction pattern around each residue — which residues are packed against it in space, regardless of where they are in sequence.

Q: What do the diagnostic plots show?
A: The contact map is a binary N×N matrix image: pixel (i, j) is dark where Cα_i and Cα_j are within 8 Å and |i−j|>4. Because the |i−j|>4 filter removes local helical contacts, off-diagonal stripes parallel to the main diagonal indicate parallel β-sheets; stripes perpendicular to it indicate antiparallel β-sheets. The Ramachandran plot scatters every residue's (φ, ψ) pair against the sterically allowed regions. The PAE heatmap renders the predicted-aligned-error matrix.